Protein AF-H9CNN1-F1 (afdb_monomer_lite)

Foldseek 3Di:
DDDDDDPPPDPPDDPPQAQKKWKAFLVRHTDDIDSHLVVCCVVVVDDSVVLVVQEPVPDDDPRMHIYSDDD

Sequence (71 aa):
MSNKNLITVNPTAGSKLRKKVYIYDNNKEFIKSYDSVGIAVKELHISSETIKKYLNTNKLYKDKYFYSELQ

Organism: Talaromyces stipitatus (strain ATCC 10500 / CBS 375.48 / QM 6759 / NRRL 1006) (NCBI:txid441959)

Structure (mmCIF, N/CA/C/O backbone):
data_AF-H9CNN1-F1
#
_entry.id   AF-H9CNN1-F1
#
loop_
_atom_site.group_PDB
_atom_site.id
_atom_site.type_symbol
_atom_site.label_atom_id
_atom_site.label_alt_id
_atom_site.label_comp_id
_atom_site.label_asym_id
_atom_site.label_entity_id
_atom_site.label_seq_id
_atom_site.pdbx_PDB_ins_code
_atom_site.Cartn_x
_atom_site.Cartn_y
_atom_site.Cartn_z
_atom_site.occupancy
_atom_site.B_iso_or_equiv
_atom_site.auth_seq_id
_atom_site.auth_comp_id
_atom_site.auth_asym_id
_atom_site.auth_atom_id
_atom_site.pdbx_PDB_model_num
ATOM 1 N N . MET A 1 1 ? 20.489 -47.509 -16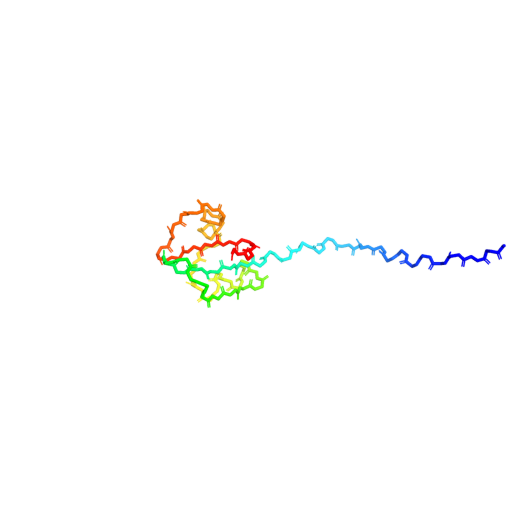.879 1.00 38.56 1 MET A N 1
ATOM 2 C CA . MET A 1 1 ? 21.317 -46.634 -17.736 1.00 38.56 1 MET A CA 1
ATOM 3 C C . MET A 1 1 ? 20.354 -45.687 -18.440 1.00 38.56 1 MET A C 1
ATOM 5 O O . MET A 1 1 ? 19.578 -46.157 -19.251 1.00 38.56 1 MET A O 1
ATOM 9 N N . SER A 1 2 ? 20.079 -44.524 -17.837 1.00 42.88 2 SER A N 1
ATOM 10 C CA . SER A 1 2 ? 20.628 -43.204 -18.238 1.00 42.88 2 SER A CA 1
ATOM 11 C C . SER A 1 2 ? 19.787 -42.614 -19.392 1.00 42.88 2 SER A C 1
ATOM 13 O O . SER A 1 2 ? 19.606 -43.285 -20.390 1.00 42.88 2 SER A O 1
ATOM 15 N N . ASN A 1 3 ? 19.192 -41.418 -19.344 1.00 41.34 3 ASN A N 1
ATOM 16 C CA . ASN A 1 3 ? 19.545 -40.201 -18.619 1.00 41.34 3 ASN A CA 1
ATOM 17 C C . ASN A 1 3 ? 18.312 -39.346 -18.284 1.00 41.34 3 ASN A C 1
ATOM 19 O O . ASN A 1 3 ? 17.418 -39.157 -19.105 1.00 41.34 3 ASN A O 1
ATOM 23 N N . LYS A 1 4 ? 18.342 -38.758 -17.084 1.00 50.16 4 LYS A N 1
ATOM 24 C CA . LYS A 1 4 ? 17.581 -37.562 -16.717 1.00 50.16 4 LYS A CA 1
ATOM 25 C C . LYS A 1 4 ? 18.161 -36.401 -17.525 1.00 50.16 4 LYS A C 1
ATOM 27 O O . LYS A 1 4 ? 19.363 -36.177 -17.417 1.00 50.16 4 LYS A O 1
ATOM 32 N N . ASN A 1 5 ? 17.349 -35.654 -18.270 1.00 45.47 5 ASN A N 1
ATOM 33 C CA . ASN A 1 5 ? 17.773 -34.335 -18.733 1.00 45.47 5 ASN A CA 1
ATOM 34 C C . ASN A 1 5 ? 16.959 -33.267 -18.004 1.00 4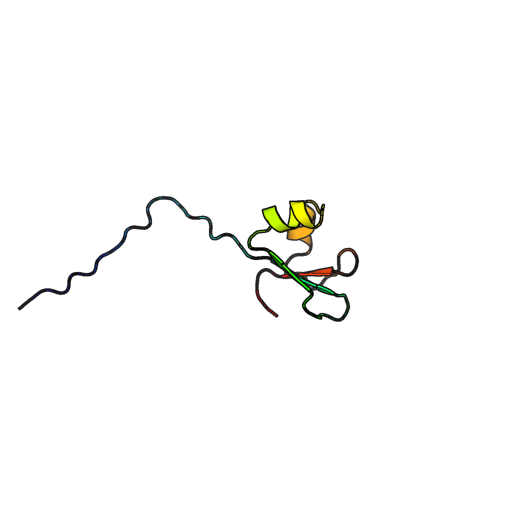5.47 5 ASN A C 1
ATOM 36 O O . ASN A 1 5 ? 15.848 -32.911 -18.390 1.00 45.47 5 ASN A O 1
ATOM 40 N N . LEU A 1 6 ? 17.537 -32.828 -16.886 1.00 47.06 6 LEU A N 1
ATOM 41 C CA . LEU A 1 6 ? 17.229 -31.564 -16.242 1.00 47.06 6 LEU A CA 1
ATOM 42 C C . LEU A 1 6 ? 17.555 -30.454 -17.240 1.00 47.06 6 LEU A C 1
ATOM 44 O O . LEU A 1 6 ? 18.720 -30.136 -17.467 1.00 47.06 6 LEU A O 1
ATOM 48 N N . ILE A 1 7 ? 16.528 -29.844 -17.819 1.00 55.69 7 ILE A N 1
ATOM 49 C CA . ILE A 1 7 ? 16.664 -28.516 -18.414 1.00 55.69 7 ILE A CA 1
ATOM 50 C C . ILE A 1 7 ? 16.835 -27.521 -17.265 1.00 55.69 7 ILE A C 1
ATOM 52 O O . ILE A 1 7 ? 15.880 -26.934 -16.762 1.00 55.69 7 ILE A O 1
ATOM 56 N N . THR A 1 8 ? 18.083 -27.368 -16.822 1.00 43.81 8 THR A N 1
ATOM 57 C CA . THR A 1 8 ? 18.536 -26.215 -16.048 1.00 43.81 8 THR A CA 1
ATOM 58 C C . THR A 1 8 ? 18.417 -24.997 -16.954 1.00 43.81 8 THR A C 1
ATOM 60 O O . THR A 1 8 ? 19.330 -24.665 -17.711 1.00 43.81 8 THR A O 1
ATOM 63 N N . VAL A 1 9 ? 17.260 -24.339 -16.914 1.00 55.69 9 VAL A N 1
ATOM 64 C CA . VAL A 1 9 ? 17.152 -22.971 -17.410 1.00 55.69 9 VAL A CA 1
ATOM 65 C 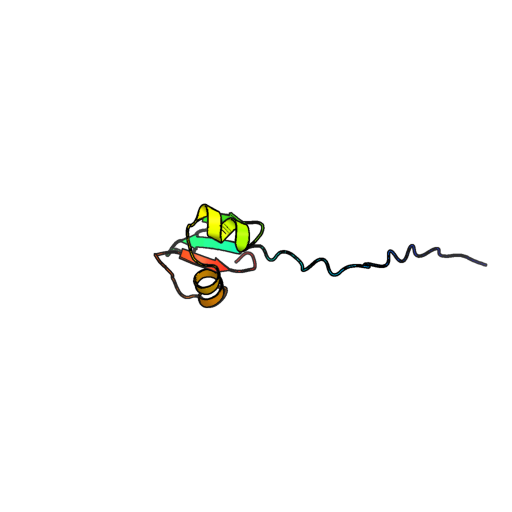C . VAL A 1 9 ? 17.946 -22.095 -16.446 1.00 55.69 9 VAL A C 1
ATOM 67 O O . VAL A 1 9 ? 17.585 -21.917 -15.288 1.00 55.69 9 VAL A O 1
ATOM 70 N N . ASN A 1 10 ? 19.096 -21.618 -16.907 1.00 48.12 10 ASN A N 1
ATOM 71 C CA . ASN A 1 10 ? 19.885 -20.610 -16.214 1.00 48.12 10 ASN A CA 1
ATOM 72 C C . ASN A 1 10 ? 19.077 -19.299 -16.188 1.00 48.12 10 ASN A C 1
ATOM 74 O O . ASN A 1 10 ? 18.794 -18.775 -17.267 1.00 48.12 10 ASN A O 1
ATOM 78 N N . PRO A 1 11 ? 18.713 -18.719 -15.028 1.00 52.44 11 PRO A N 1
ATOM 79 C CA . PRO A 1 11 ? 18.196 -17.358 -14.997 1.00 52.44 11 PRO A CA 1
ATOM 80 C C . PRO A 1 11 ? 19.374 -16.377 -15.090 1.00 52.44 11 PRO A C 1
ATOM 82 O O . PRO A 1 11 ? 19.847 -15.837 -14.091 1.00 52.44 11 PRO A O 1
ATOM 85 N N . THR A 1 12 ? 19.893 -16.160 -16.296 1.00 54.75 12 THR A N 1
ATOM 86 C CA . THR A 1 12 ? 20.773 -15.025 -16.586 1.00 54.75 12 THR A CA 1
ATOM 87 C C . THR A 1 12 ? 19.938 -13.745 -16.705 1.00 54.75 12 THR A C 1
ATOM 89 O O . THR A 1 12 ? 18.913 -13.724 -17.377 1.00 54.75 12 THR A O 1
ATOM 92 N N . ALA A 1 13 ? 20.428 -12.676 -16.065 1.00 51.12 13 ALA A N 1
ATOM 93 C CA . ALA A 1 13 ? 19.833 -11.344 -15.880 1.00 51.12 13 ALA A CA 1
ATOM 94 C C . ALA A 1 13 ? 18.782 -11.252 -14.757 1.00 51.12 13 ALA A C 1
ATOM 96 O O . ALA A 1 13 ? 17.661 -11.736 -14.863 1.00 51.12 13 ALA A O 1
ATOM 97 N N . GLY A 1 14 ? 19.165 -10.583 -13.662 1.00 53.09 14 GLY A N 1
ATOM 98 C CA . GLY A 1 14 ? 18.358 -10.388 -12.460 1.00 53.09 14 GLY A CA 1
ATOM 99 C C . GLY A 1 14 ? 16.997 -9.752 -12.735 1.00 53.09 14 GLY A C 1
ATOM 100 O O . GLY A 1 14 ? 16.837 -8.531 -12.687 1.00 53.09 14 GLY A O 1
ATOM 101 N N . SER A 1 15 ? 15.985 -10.589 -12.944 1.00 53.66 15 SER A N 1
ATOM 102 C CA . SER A 1 15 ? 14.583 -10.220 -12.842 1.00 53.66 15 SER A CA 1
ATOM 103 C C . SER A 1 15 ? 14.319 -9.847 -11.390 1.00 53.66 15 SER A C 1
ATOM 105 O O . SER A 1 15 ? 14.008 -10.695 -10.554 1.00 53.66 15 SER A O 1
ATOM 107 N N . LYS A 1 16 ? 14.515 -8.568 -11.060 1.00 60.44 16 LYS A N 1
ATOM 108 C CA . LYS A 1 16 ? 14.130 -7.994 -9.773 1.00 60.44 16 LYS A CA 1
ATOM 109 C C . LYS A 1 16 ? 12.636 -8.257 -9.633 1.00 60.44 16 LYS A C 1
ATOM 111 O O . LYS A 1 16 ? 11.846 -7.570 -10.278 1.00 60.44 16 LYS A O 1
ATOM 116 N N . LEU A 1 17 ? 12.280 -9.305 -8.885 1.00 60.34 17 LEU A N 1
ATOM 117 C CA . LEU A 1 17 ? 10.901 -9.737 -8.683 1.00 60.34 17 LEU A CA 1
ATOM 118 C C . LEU A 1 17 ? 10.086 -8.493 -8.347 1.00 60.34 17 LEU A C 1
ATOM 120 O O . LEU A 1 17 ? 10.357 -7.806 -7.353 1.00 60.34 17 LEU A O 1
ATOM 124 N N . ARG A 1 18 ? 9.173 -8.127 -9.250 1.00 70.69 18 ARG A N 1
ATOM 125 C CA . ARG A 1 18 ? 8.348 -6.944 -9.058 1.00 70.69 18 ARG A CA 1
ATOM 126 C C . ARG A 1 18 ? 7.451 -7.235 -7.863 1.00 70.69 18 ARG A C 1
ATOM 128 O O . ARG A 1 18 ? 6.659 -8.170 -7.885 1.00 70.69 18 ARG A O 1
ATOM 135 N N . LYS A 1 19 ? 7.650 -6.489 -6.775 1.00 82.50 19 LYS A N 1
ATOM 136 C CA . LYS A 1 19 ? 6.856 -6.667 -5.559 1.00 82.50 19 LYS A CA 1
ATOM 137 C C . LYS A 1 19 ? 5.490 -6.030 -5.779 1.00 82.50 19 LYS A C 1
ATOM 139 O O . LYS A 1 19 ? 5.418 -4.809 -5.958 1.00 82.50 19 LYS A O 1
ATOM 144 N N . LYS A 1 20 ? 4.444 -6.861 -5.757 1.00 93.81 20 LYS A N 1
ATOM 145 C CA . LYS A 1 20 ? 3.054 -6.404 -5.727 1.00 93.81 20 LYS A CA 1
ATOM 146 C C . LYS A 1 20 ? 2.816 -5.525 -4.502 1.00 93.81 20 LYS A C 1
ATOM 148 O O . LYS A 1 20 ? 3.526 -5.628 -3.503 1.00 93.81 20 LYS A O 1
ATOM 153 N N . VAL A 1 21 ? 1.828 -4.647 -4.602 1.00 95.94 21 VAL A N 1
ATOM 154 C CA . VAL A 1 21 ? 1.383 -3.788 -3.502 1.00 95.94 21 VAL A CA 1
ATOM 155 C C . VAL A 1 21 ? -0.117 -3.958 -3.346 1.00 95.94 21 VAL A C 1
ATOM 157 O O . VAL A 1 21 ? -0.857 -3.709 -4.293 1.00 95.94 21 VAL A O 1
ATOM 160 N N . TYR A 1 22 ? -0.554 -4.371 -2.166 1.00 97.44 22 TYR A N 1
ATOM 161 C CA . TYR A 1 22 ? -1.951 -4.530 -1.784 1.00 97.44 22 TYR A CA 1
ATOM 162 C C . TYR A 1 22 ? -2.363 -3.333 -0.929 1.00 97.44 22 TYR A C 1
ATOM 164 O O . TYR A 1 22 ? -1.637 -2.953 -0.006 1.00 97.44 22 TYR A O 1
ATOM 172 N N . ILE A 1 23 ? -3.500 -2.731 -1.268 1.00 96.94 23 ILE A N 1
ATOM 173 C CA . ILE A 1 23 ? -4.055 -1.555 -0.603 1.00 96.94 23 ILE A CA 1
ATOM 174 C C . ILE A 1 23 ? -5.332 -1.952 0.120 1.00 96.94 23 ILE A C 1
ATOM 176 O O . ILE A 1 23 ? -6.209 -2.583 -0.474 1.00 96.94 23 ILE A O 1
ATOM 180 N N . TYR A 1 24 ? -5.436 -1.529 1.374 1.00 97.50 24 TYR A N 1
ATOM 181 C CA . TYR A 1 24 ? -6.610 -1.738 2.216 1.00 97.50 24 TYR A CA 1
ATOM 182 C C . TYR A 1 24 ? -7.070 -0.406 2.797 1.00 97.50 24 TYR A C 1
ATOM 184 O O . TYR A 1 24 ? -6.247 0.496 2.977 1.00 97.50 24 TYR A O 1
ATOM 192 N N . ASP A 1 25 ? -8.361 -0.298 3.084 1.00 96.06 25 ASP A N 1
ATOM 193 C CA . ASP A 1 25 ? -8.971 0.849 3.762 1.00 96.06 25 ASP A CA 1
ATOM 194 C C . ASP A 1 25 ? -8.619 0.877 5.265 1.00 96.06 25 ASP A C 1
ATOM 196 O O . ASP A 1 25 ? -8.018 -0.066 5.791 1.00 96.06 25 ASP A O 1
ATOM 200 N N . ASN A 1 26 ? -9.010 1.933 5.986 1.00 95.94 26 ASN A N 1
ATOM 201 C CA . ASN A 1 26 ? -8.879 2.019 7.440 1.00 95.94 26 ASN A CA 1
ATOM 202 C C . ASN A 1 26 ? -9.585 0.872 8.193 1.00 95.94 26 ASN A C 1
ATOM 204 O O . ASN A 1 26 ? -9.098 0.463 9.247 1.00 95.94 26 ASN A O 1
ATOM 208 N N . ASN A 1 27 ? -10.620 0.268 7.602 1.00 95.94 27 ASN A N 1
ATOM 209 C CA . ASN A 1 27 ? -11.298 -0.921 8.126 1.00 95.94 27 ASN A CA 1
ATOM 210 C C . ASN A 1 27 ? -10.558 -2.239 7.825 1.00 95.94 27 ASN A C 1
ATOM 212 O O . ASN A 1 27 ? -11.053 -3.315 8.148 1.00 95.94 27 ASN A O 1
ATOM 216 N N . LYS A 1 28 ? -9.368 -2.174 7.209 1.00 92.75 28 LYS A N 1
ATOM 217 C CA . LYS A 1 28 ? -8.602 -3.322 6.686 1.00 92.75 28 LYS A CA 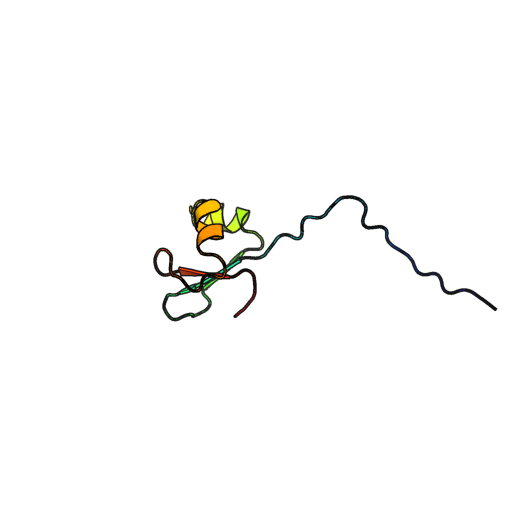1
ATOM 218 C C . LYS A 1 28 ? -9.335 -4.128 5.612 1.00 92.75 28 LYS A C 1
ATOM 220 O O . LYS A 1 28 ? -8.982 -5.272 5.344 1.00 92.75 28 LYS A O 1
ATOM 225 N N . GLU A 1 29 ? -10.305 -3.518 4.946 1.00 96.12 29 GLU A N 1
ATOM 226 C CA . GLU A 1 29 ? -10.968 -4.116 3.792 1.00 96.12 29 GLU A CA 1
ATOM 227 C C . GLU A 1 29 ? -10.107 -3.940 2.540 1.00 96.12 29 GLU A C 1
ATOM 229 O O . GLU A 1 29 ? -9.541 -2.869 2.305 1.00 96.12 29 GLU A O 1
ATOM 234 N N . PHE A 1 30 ? -9.969 -5.001 1.742 1.00 96.31 30 PHE A N 1
ATOM 235 C CA . PHE A 1 30 ? -9.170 -4.964 0.520 1.00 96.31 30 PHE A CA 1
ATOM 236 C C . PHE A 1 30 ? -9.801 -4.024 -0.509 1.00 96.31 30 PHE A C 1
ATOM 238 O O . PHE A 1 30 ? -10.958 -4.187 -0.886 1.00 96.31 30 PHE A O 1
ATOM 245 N N . ILE A 1 31 ? -9.011 -3.074 -1.012 1.00 96.31 31 ILE A N 1
ATOM 246 C CA . ILE A 1 31 ? -9.452 -2.124 -2.037 1.00 96.31 31 ILE A CA 1
ATOM 247 C C . ILE A 1 31 ? -8.961 -2.569 -3.414 1.00 96.31 31 ILE A C 1
ATOM 249 O O . ILE A 1 31 ? -9.738 -2.719 -4.356 1.00 96.31 31 ILE A O 1
ATOM 253 N N . LYS A 1 32 ? -7.638 -2.693 -3.570 1.00 95.81 32 LYS A N 1
ATOM 254 C CA . LYS A 1 32 ? -6.991 -2.920 -4.870 1.00 95.81 32 LYS A CA 1
ATOM 255 C C . LYS A 1 32 ? -5.562 -3.413 -4.687 1.00 95.81 32 LYS A C 1
ATOM 257 O O . LYS A 1 32 ? -4.911 -3.112 -3.688 1.00 95.81 32 LYS A O 1
ATOM 262 N N . SER A 1 33 ? -5.039 -4.116 -5.687 1.00 96.38 33 SER A N 1
ATOM 263 C CA . SER A 1 33 ? -3.621 -4.457 -5.774 1.00 96.38 33 SER A CA 1
ATOM 264 C C . SER A 1 33 ? -2.988 -3.912 -7.052 1.00 96.38 33 SER A C 1
ATOM 266 O O . SER A 1 33 ? -3.641 -3.734 -8.081 1.00 96.38 33 SER A O 1
ATOM 268 N N . TYR A 1 34 ? -1.693 -3.630 -6.972 1.00 95.62 34 TYR A N 1
ATOM 269 C CA . TYR A 1 34 ? -0.865 -3.178 -8.079 1.00 95.62 34 TYR A CA 1
ATOM 270 C C . TYR A 1 34 ? 0.285 -4.149 -8.279 1.00 95.62 34 TYR A C 1
ATOM 272 O O . TYR A 1 34 ? 0.900 -4.597 -7.312 1.00 95.62 34 TYR A O 1
ATOM 280 N N . ASP A 1 35 ? 0.636 -4.418 -9.535 1.00 92.56 35 ASP A N 1
ATOM 281 C CA . ASP A 1 35 ? 1.703 -5.372 -9.852 1.00 92.56 35 ASP A CA 1
ATOM 282 C C . ASP A 1 35 ? 3.093 -4.882 -9.398 1.00 92.56 35 ASP A C 1
ATOM 284 O O . ASP A 1 35 ? 4.067 -5.627 -9.328 1.00 92.56 35 ASP A O 1
ATOM 288 N N . SER A 1 36 ? 3.221 -3.588 -9.090 1.00 92.19 36 SER A N 1
ATOM 289 C CA . SER A 1 36 ? 4.469 -2.971 -8.646 1.00 92.19 36 SER A CA 1
ATOM 290 C C . SER A 1 36 ? 4.237 -1.663 -7.900 1.00 92.19 36 SER A C 1
ATOM 292 O O . SER A 1 36 ? 3.318 -0.913 -8.231 1.00 92.19 36 SER A O 1
ATOM 294 N N . VAL A 1 37 ? 5.177 -1.299 -7.018 1.00 92.69 37 VAL A N 1
ATOM 295 C CA . VAL A 1 37 ? 5.244 0.044 -6.402 1.00 92.69 37 VAL A CA 1
ATOM 296 C C . VAL A 1 37 ? 5.188 1.148 -7.460 1.00 92.69 37 VAL A C 1
ATOM 298 O O . VAL A 1 37 ? 4.478 2.124 -7.276 1.00 92.69 37 VAL A O 1
ATOM 301 N N . GLY A 1 38 ? 5.876 0.993 -8.596 1.00 93.25 38 GLY A N 1
ATOM 302 C CA . GLY A 1 38 ? 5.864 2.004 -9.660 1.00 93.25 38 GLY A CA 1
ATOM 303 C C . GLY A 1 38 ? 4.484 2.250 -10.283 1.00 93.25 38 GLY A C 1
ATOM 304 O O . GLY A 1 38 ? 4.195 3.377 -10.670 1.00 93.25 38 GLY A O 1
ATOM 305 N N . ILE A 1 39 ? 3.626 1.226 -10.353 1.00 94.88 39 ILE A N 1
ATOM 306 C CA . ILE A 1 39 ? 2.242 1.382 -10.827 1.00 94.88 39 ILE A CA 1
ATOM 307 C C . ILE A 1 39 ? 1.422 2.094 -9.747 1.00 94.88 39 ILE A C 1
ATOM 309 O O . ILE A 1 39 ? 0.737 3.065 -10.047 1.00 94.88 39 ILE A O 1
ATOM 313 N N . ALA A 1 40 ? 1.574 1.685 -8.484 1.00 94.81 40 ALA A N 1
ATOM 314 C CA . ALA A 1 40 ? 0.905 2.328 -7.355 1.00 94.81 40 ALA A CA 1
ATOM 315 C C . ALA A 1 40 ? 1.260 3.823 -7.234 1.00 94.81 40 ALA A C 1
ATOM 317 O O . ALA A 1 40 ? 0.382 4.635 -6.980 1.00 94.81 40 ALA A O 1
ATOM 318 N N . VAL A 1 41 ? 2.520 4.206 -7.472 1.00 95.38 41 VAL A N 1
ATOM 319 C CA . VAL A 1 41 ? 2.958 5.616 -7.478 1.00 95.38 41 VAL A CA 1
ATOM 320 C C . VAL A 1 41 ? 2.193 6.436 -8.514 1.00 95.38 41 VAL A C 1
ATOM 322 O O . VAL A 1 41 ? 1.750 7.539 -8.206 1.00 95.38 41 VAL A O 1
ATOM 325 N N . LYS A 1 42 ? 2.042 5.902 -9.733 1.00 96.06 42 LYS A N 1
ATOM 326 C CA . LYS A 1 42 ? 1.366 6.593 -10.838 1.00 96.06 42 LYS A CA 1
ATOM 327 C C . LYS A 1 42 ? -0.131 6.736 -10.582 1.00 96.06 42 LYS A C 1
ATOM 329 O O . LYS A 1 42 ? -0.660 7.822 -10.743 1.00 96.06 42 LYS A O 1
ATOM 334 N N . GLU A 1 43 ? -0.771 5.657 -10.146 1.00 96.00 43 GLU A N 1
ATOM 335 C CA . GLU A 1 43 ? -2.227 5.589 -9.972 1.00 96.00 43 GLU A CA 1
ATOM 336 C C . GLU A 1 43 ? -2.708 6.299 -8.702 1.00 96.00 43 GLU A C 1
ATOM 338 O O . GLU A 1 43 ? -3.773 6.906 -8.689 1.00 96.00 43 GLU A O 1
ATOM 343 N N . LEU A 1 44 ? -1.936 6.221 -7.613 1.00 93.56 44 LEU A N 1
ATOM 344 C CA . LEU A 1 44 ? -2.290 6.853 -6.338 1.00 93.56 44 LEU A CA 1
ATOM 345 C C . LEU A 1 44 ? -1.739 8.279 -6.216 1.00 93.56 44 LEU A C 1
ATOM 347 O O . LEU A 1 44 ? -2.096 8.979 -5.271 1.00 93.56 44 LEU A O 1
ATOM 351 N N . HIS A 1 45 ? -0.845 8.695 -7.122 1.00 95.62 45 HIS A N 1
ATOM 352 C CA . HIS A 1 45 ? -0.081 9.942 -7.023 1.00 95.62 45 HIS A CA 1
ATOM 353 C C . HIS A 1 45 ? 0.660 10.085 -5.675 1.00 95.62 45 HIS A C 1
ATOM 355 O O . HIS A 1 45 ? 0.731 11.164 -5.086 1.00 95.62 45 HIS A O 1
ATOM 361 N N . ILE A 1 46 ? 1.218 8.978 -5.169 1.00 95.06 46 ILE A N 1
ATOM 362 C CA . ILE A 1 46 ? 1.981 8.915 -3.910 1.00 95.06 46 ILE A CA 1
ATOM 363 C C . ILE A 1 46 ? 3.444 8.614 -4.228 1.00 95.06 46 ILE A C 1
ATOM 365 O O . ILE A 1 46 ? 3.739 7.679 -4.967 1.00 95.06 46 ILE A O 1
ATOM 369 N N . SER A 1 47 ? 4.376 9.349 -3.621 1.00 96.12 47 SER A N 1
ATOM 370 C CA . SER A 1 47 ? 5.813 9.120 -3.797 1.00 96.12 47 SER A CA 1
ATOM 371 C C . SER A 1 47 ? 6.236 7.705 -3.399 1.00 96.12 47 SER A C 1
ATOM 373 O O . SER A 1 47 ? 5.778 7.146 -2.400 1.00 96.12 47 SER A O 1
ATOM 375 N N . SER A 1 48 ? 7.189 7.136 -4.143 1.00 93.81 48 SER A N 1
ATOM 376 C CA . SER A 1 48 ? 7.678 5.776 -3.873 1.00 93.81 48 SER A CA 1
ATOM 377 C C . SER A 1 48 ? 8.292 5.624 -2.474 1.00 93.81 48 SER A C 1
ATOM 379 O O . SER A 1 48 ? 8.162 4.563 -1.867 1.00 93.81 48 SER A O 1
ATOM 381 N N . GLU A 1 49 ? 8.914 6.682 -1.942 1.00 95.94 49 GLU A N 1
ATOM 382 C CA . GLU A 1 49 ? 9.420 6.735 -0.565 1.00 95.94 49 GLU A CA 1
ATOM 383 C C . GLU A 1 49 ? 8.302 6.619 0.462 1.00 95.94 49 GLU A C 1
ATOM 385 O O . GLU A 1 49 ? 8.426 5.850 1.408 1.00 95.94 49 GLU A O 1
ATOM 390 N N . THR A 1 50 ? 7.186 7.320 0.257 1.00 96.81 50 THR A N 1
ATOM 391 C CA . THR A 1 50 ? 6.022 7.225 1.139 1.00 96.81 50 THR A CA 1
ATOM 392 C C . THR A 1 50 ? 5.448 5.817 1.111 1.0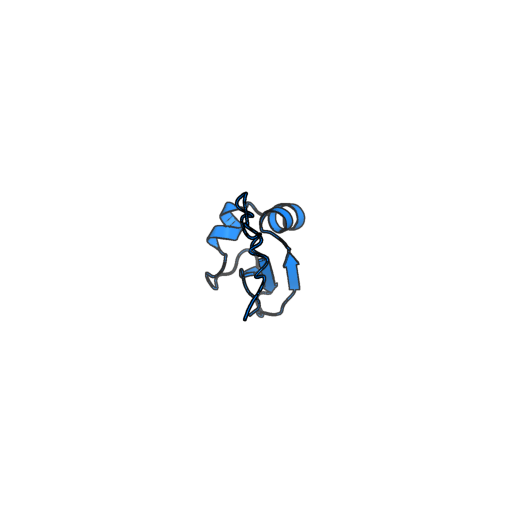0 96.81 50 THR A C 1
ATOM 394 O O . THR A 1 50 ? 5.272 5.226 2.170 1.00 96.81 50 THR A O 1
ATOM 397 N N . ILE A 1 51 ? 5.240 5.227 -0.071 1.00 94.94 51 ILE A N 1
ATOM 398 C CA . ILE A 1 51 ? 4.748 3.844 -0.154 1.00 94.94 51 ILE A CA 1
ATOM 399 C C . ILE A 1 51 ? 5.686 2.909 0.613 1.00 94.94 51 ILE A C 1
ATOM 401 O O . ILE A 1 51 ? 5.222 2.169 1.469 1.00 94.94 51 ILE A O 1
ATOM 405 N N . LYS A 1 52 ? 7.005 2.989 0.393 1.00 94.19 52 LYS A N 1
ATOM 406 C CA . LYS A 1 52 ? 7.995 2.161 1.107 1.00 94.19 52 LYS A CA 1
ATOM 407 C C . LYS A 1 52 ? 8.026 2.413 2.617 1.00 94.19 52 LYS A C 1
ATOM 409 O O . LYS A 1 52 ? 8.213 1.465 3.367 1.00 94.19 52 LYS A O 1
ATOM 414 N N . LYS A 1 53 ? 7.848 3.662 3.054 1.00 96.62 53 LYS A N 1
ATOM 415 C CA . LYS A 1 53 ? 7.831 4.057 4.470 1.00 96.62 53 LYS A CA 1
ATOM 416 C C . LYS A 1 53 ? 6.659 3.438 5.226 1.00 96.62 53 LYS A C 1
ATOM 418 O O . LYS A 1 53 ? 6.807 3.146 6.405 1.00 96.62 53 LYS A O 1
ATOM 423 N N . TYR A 1 54 ? 5.511 3.276 4.570 1.00 96.94 54 TYR A N 1
ATOM 424 C CA . TYR A 1 54 ? 4.299 2.730 5.186 1.00 96.94 54 TYR A CA 1
ATOM 425 C C . TYR A 1 54 ? 4.071 1.242 4.863 1.00 96.94 54 TYR A C 1
ATOM 427 O O . TYR A 1 54 ? 3.313 0.580 5.574 1.00 96.94 54 TYR A O 1
ATOM 435 N N . LEU A 1 55 ? 4.764 0.693 3.861 1.00 95.38 55 LEU A N 1
ATOM 436 C CA . LEU A 1 55 ? 4.684 -0.712 3.456 1.00 95.38 55 LEU A CA 1
ATOM 437 C C . LEU A 1 55 ? 4.987 -1.659 4.625 1.00 95.38 55 LEU A C 1
ATOM 439 O O . LEU A 1 55 ? 6.048 -1.570 5.237 1.00 95.38 55 LEU A O 1
ATOM 443 N N . ASN A 1 56 ? 4.068 -2.585 4.907 1.00 95.00 56 ASN A N 1
ATOM 444 C CA . ASN A 1 56 ? 4.167 -3.591 5.972 1.00 95.00 56 ASN A CA 1
ATOM 445 C C . ASN A 1 56 ? 4.362 -3.011 7.388 1.00 95.00 56 ASN A C 1
ATOM 447 O O . ASN A 1 56 ? 4.758 -3.727 8.301 1.00 95.00 56 ASN A O 1
ATOM 451 N N . THR A 1 57 ? 4.082 -1.722 7.602 1.00 95.50 57 THR A N 1
ATOM 452 C CA . THR A 1 57 ? 4.255 -1.085 8.921 1.00 95.50 57 THR A CA 1
ATOM 453 C C . THR A 1 57 ? 3.012 -1.148 9.803 1.00 95.50 57 THR A C 1
ATOM 455 O O . THR A 1 57 ? 3.066 -0.722 10.956 1.00 95.50 57 THR A O 1
ATOM 458 N N . ASN A 1 58 ? 1.883 -1.631 9.264 1.00 93.69 58 ASN A N 1
ATOM 459 C CA . ASN A 1 58 ? 0.567 -1.594 9.915 1.00 93.69 58 ASN A CA 1
ATOM 460 C C . ASN A 1 58 ? 0.170 -0.167 10.372 1.00 93.69 58 ASN A C 1
ATOM 462 O O . ASN A 1 58 ? -0.597 0.007 11.317 1.00 93.69 58 ASN A O 1
ATOM 466 N N . LYS A 1 59 ? 0.697 0.869 9.700 1.00 96.06 59 LYS A N 1
ATOM 467 C CA . LYS A 1 59 ? 0.334 2.282 9.884 1.00 96.06 59 LYS A CA 1
ATOM 468 C C . LYS A 1 59 ? -0.417 2.794 8.660 1.00 96.06 59 LYS A C 1
ATOM 470 O O . LYS A 1 59 ? -0.105 2.409 7.535 1.00 96.06 59 LYS A O 1
ATOM 475 N N . LEU A 1 60 ? -1.359 3.702 8.893 1.00 94.81 60 LEU A N 1
ATOM 476 C CA . LEU A 1 60 ? -2.138 4.348 7.841 1.00 94.81 60 LEU A CA 1
ATOM 477 C C . LEU A 1 60 ? -1.383 5.522 7.216 1.00 94.81 60 LEU A C 1
ATOM 479 O O . LEU A 1 60 ? -0.771 6.330 7.918 1.00 94.81 60 LEU A O 1
ATOM 483 N N . TYR A 1 61 ? -1.515 5.666 5.901 1.00 96.38 61 TYR A N 1
ATOM 484 C CA . TYR A 1 61 ? -1.266 6.920 5.199 1.00 96.38 61 TYR A CA 1
ATOM 485 C C . TYR A 1 61 ? -2.524 7.306 4.423 1.00 96.38 61 TYR A C 1
ATOM 487 O O . TYR A 1 61 ? -2.909 6.595 3.497 1.00 96.38 61 TYR A O 1
ATOM 495 N N . LYS A 1 62 ? -3.158 8.427 4.799 1.00 94.25 62 LYS A N 1
ATOM 496 C CA . LYS A 1 62 ? -4.417 8.911 4.194 1.00 94.25 62 LYS A CA 1
ATOM 497 C C . LYS A 1 62 ? -5.457 7.787 4.041 1.00 94.25 62 LYS A C 1
ATOM 499 O O . LYS A 1 62 ? -5.864 7.457 2.920 1.00 94.25 62 LYS A O 1
ATOM 504 N N . ASP A 1 63 ? -5.768 7.155 5.173 1.00 95.88 63 ASP A N 1
ATOM 505 C CA . ASP A 1 63 ? -6.771 6.087 5.297 1.00 95.88 63 ASP A CA 1
ATOM 506 C C . ASP A 1 63 ? -6.456 4.805 4.513 1.00 95.88 63 ASP A C 1
ATOM 508 O O . ASP A 1 63 ? -7.334 3.986 4.277 1.00 95.88 63 ASP A O 1
ATOM 512 N N . LYS A 1 64 ? -5.192 4.605 4.114 1.00 95.88 64 LYS A N 1
ATOM 513 C CA . LYS A 1 64 ? -4.760 3.406 3.386 1.00 95.88 64 LYS A CA 1
ATOM 514 C C . LYS A 1 64 ? -3.639 2.673 4.101 1.00 95.88 64 LYS A C 1
ATOM 516 O O . LYS A 1 64 ? -2.662 3.293 4.538 1.00 95.88 64 LYS A O 1
ATOM 521 N N . TYR A 1 65 ? -3.749 1.350 4.143 1.00 97.19 65 TYR A N 1
ATOM 522 C CA . TYR A 1 65 ? -2.640 0.451 4.442 1.00 97.19 65 TYR A CA 1
ATOM 523 C C . TYR A 1 65 ? -1.975 -0.044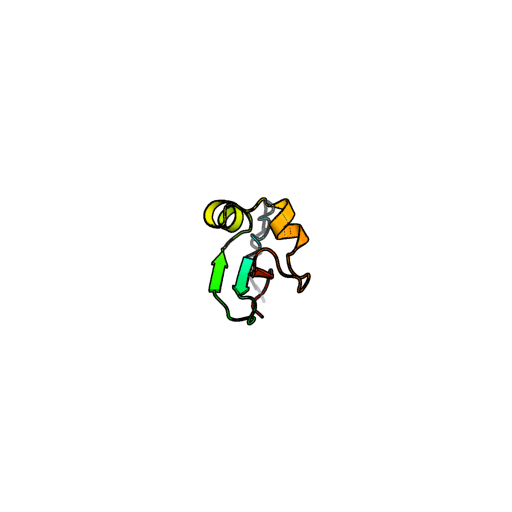 3.160 1.00 97.19 65 TYR A C 1
ATOM 525 O O . TYR A 1 65 ? -2.617 -0.182 2.120 1.00 97.19 65 TYR A O 1
ATOM 533 N N . PHE A 1 66 ? -0.681 -0.345 3.261 1.00 96.62 66 PHE A N 1
ATOM 534 C CA . PHE A 1 66 ? 0.141 -0.833 2.160 1.00 96.62 66 PHE A CA 1
ATOM 535 C C . PHE A 1 66 ? 0.825 -2.125 2.593 1.00 96.62 66 PHE A C 1
ATOM 537 O O . PHE A 1 66 ? 1.576 -2.117 3.571 1.00 96.62 66 PHE A O 1
ATOM 544 N N . TYR A 1 67 ? 0.634 -3.204 1.838 1.00 96.25 67 TYR A N 1
ATOM 545 C CA . TYR A 1 67 ? 1.298 -4.485 2.085 1.00 96.25 67 TYR A CA 1
ATOM 546 C C . TYR A 1 67 ? 1.952 -5.036 0.821 1.00 96.25 67 TYR A C 1
ATOM 548 O O . TYR A 1 67 ? 1.477 -4.796 -0.287 1.00 96.25 67 TYR A O 1
ATOM 556 N N . SER A 1 68 ? 3.056 -5.768 0.969 1.00 93.19 68 SER A N 1
ATOM 557 C CA . SER A 1 68 ? 3.690 -6.479 -0.154 1.00 93.19 68 SER A CA 1
ATOM 558 C C . SER A 1 68 ? 3.097 -7.862 -0.417 1.00 93.19 68 SER A C 1
ATOM 560 O O . SER A 1 68 ? 3.439 -8.496 -1.413 1.00 93.19 68 SER A O 1
ATOM 562 N N . GLU A 1 69 ? 2.226 -8.324 0.475 1.00 89.56 69 GLU A N 1
ATOM 563 C CA . GLU A 1 69 ? 1.587 -9.638 0.469 1.00 89.56 69 GLU A CA 1
ATOM 564 C C . GLU A 1 69 ? 0.096 -9.472 0.786 1.00 89.56 69 GLU A C 1
ATOM 566 O O . GLU A 1 69 ? -0.317 -8.456 1.354 1.00 89.56 69 GLU A O 1
ATOM 571 N N . LEU A 1 70 ? -0.717 -10.447 0.376 1.00 86.50 70 LEU A N 1
ATOM 572 C CA . LEU A 1 70 ? -2.133 -10.475 0.733 1.00 86.50 70 LEU A CA 1
ATOM 573 C C . LEU A 1 70 ? -2.251 -10.705 2.254 1.00 86.50 70 LEU A C 1
ATOM 575 O O . LEU A 1 70 ? -1.430 -11.425 2.824 1.00 86.50 70 LEU A O 1
ATOM 579 N N . GLN A 1 71 ? -3.200 -10.034 2.905 1.00 77.88 71 GLN A N 1
ATOM 580 C CA . GLN A 1 71 ? -3.449 -10.091 4.350 1.00 77.88 71 GLN A CA 1
ATOM 581 C C . GLN A 1 71 ? -4.791 -10.754 4.629 1.00 77.88 71 GLN A C 1
ATOM 583 O O . GLN A 1 71 ? -5.682 -10.637 3.757 1.00 77.88 71 GLN A O 1
#

pLDDT: mean 83.58, std 19.37, range [38.56, 97.5]

InterPro domains:
  IPR003647 Intron encoded nuclease repeat [SM00497] (18-70)
  IPR010896 Nuclease-associated modular DNA-binding 1 [PF07453] (19-55)
  IPR036388 Winged helix-like DNA-binding domain superfamily [G3DSA:1.10.10.10] (10-67)

Radius of gyration: 17.91 Å; chains: 1; bounding box: 33×57×29 Å

Secondary structure (DSSP, 8-state):
------------S-------EEEEETT--EEEEESSHHHHHHHHT--HHHHHHHTTTT--BTTEEEESS--